Protein AF-A0A7Z9VQR7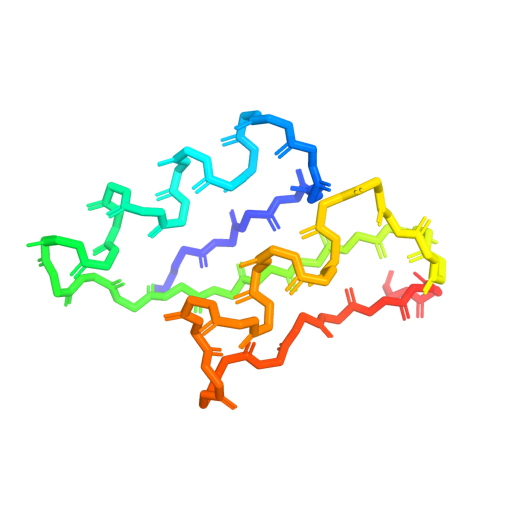-F1 (afdb_monomer_lite)

pLDDT: mean 94.93, std 4.78, range [70.12, 98.19]

Secondary structure (DSSP, 8-state):
-EEEE--SHHHHHHHHHHHHTT--EEEEESSSS-TTHHHHHHH-TT-PPEES--

Sequence (54 aa):
MKLILGLGDTGLSIARFLSKQNIAYKIADSRLQPPLLSDYVAKFPNSNPILGDW

Radius of gyration: 10.07 Å; chains: 1; bounding box: 22×20×20 Å

Structure (mmCIF, N/CA/C/O backbone):
data_AF-A0A7Z9VQR7-F1
#
_entry.id   AF-A0A7Z9VQR7-F1
#
loop_
_atom_site.group_PDB
_atom_site.id
_atom_site.type_symbol
_atom_site.label_atom_id
_atom_site.label_alt_id
_atom_site.label_comp_id
_atom_site.label_asym_id
_atom_site.label_entity_id
_atom_site.label_seq_id
_atom_site.pdbx_PDB_ins_code
_atom_site.Cartn_x
_atom_site.Cartn_y
_atom_site.Cartn_z
_atom_site.occupancy
_atom_site.B_iso_or_equiv
_atom_site.auth_seq_id
_atom_site.auth_comp_id
_atom_site.auth_asym_id
_atom_site.auth_atom_id
_atom_site.pdbx_PDB_model_num
ATOM 1 N N . MET A 1 1 ? -13.007 -8.908 4.601 1.00 80.88 1 MET A N 1
ATOM 2 C CA . MET A 1 1 ? -11.663 -8.338 4.346 1.00 80.88 1 MET A CA 1
ATOM 3 C C . MET A 1 1 ? -11.651 -7.719 2.954 1.00 80.88 1 MET A C 1
ATOM 5 O O . MET A 1 1 ? -12.290 -8.285 2.075 1.00 80.88 1 MET A O 1
ATOM 9 N N . LYS A 1 2 ? -11.018 -6.555 2.753 1.00 95.62 2 LYS A N 1
ATOM 10 C CA . LYS A 1 2 ? -10.904 -5.908 1.431 1.00 95.62 2 LYS A CA 1
ATOM 11 C C . LYS A 1 2 ? -9.507 -6.131 0.847 1.00 95.62 2 LYS A C 1
ATOM 13 O O . LYS A 1 2 ? -8.531 -6.116 1.593 1.00 95.62 2 LYS A O 1
ATOM 18 N N . LEU A 1 3 ? -9.423 -6.318 -0.466 1.00 96.31 3 LEU A N 1
ATOM 19 C CA . LEU A 1 3 ? -8.165 -6.400 -1.201 1.00 96.31 3 LEU A CA 1
ATOM 20 C C . LEU A 1 3 ? -8.051 -5.179 -2.110 1.00 96.31 3 LEU A C 1
ATOM 22 O O . LEU A 1 3 ? -8.999 -4.842 -2.817 1.00 96.31 3 LEU A O 1
ATOM 26 N N . ILE A 1 4 ? -6.901 -4.523 -2.064 1.00 97.00 4 ILE A N 1
ATOM 27 C CA . ILE A 1 4 ? -6.526 -3.446 -2.970 1.00 97.00 4 ILE A CA 1
ATOM 28 C C . ILE A 1 4 ? -5.457 -4.016 -3.899 1.00 97.00 4 ILE A C 1
ATOM 30 O O . ILE A 1 4 ? -4.421 -4.489 -3.429 1.00 97.00 4 ILE A O 1
ATOM 34 N N . LEU A 1 5 ? -5.723 -3.975 -5.201 1.00 96.81 5 LEU A N 1
ATOM 35 C CA . LEU A 1 5 ? -4.789 -4.409 -6.231 1.00 96.81 5 LEU A CA 1
ATOM 36 C C . LEU A 1 5 ? -4.132 -3.185 -6.863 1.00 96.81 5 LEU A C 1
ATOM 38 O O . LEU A 1 5 ? -4.807 -2.352 -7.465 1.00 96.81 5 LEU A O 1
ATOM 42 N N . GLY A 1 6 ? -2.818 -3.087 -6.705 1.00 96.88 6 GLY A N 1
ATOM 43 C CA . GLY A 1 6 ? -2.009 -1.969 -7.161 1.00 96.88 6 GLY A CA 1
ATOM 44 C C . GLY A 1 6 ? -1.752 -0.924 -6.072 1.00 96.88 6 GLY A C 1
ATOM 45 O O . GLY A 1 6 ? -2.661 -0.440 -5.400 1.00 96.88 6 GLY A O 1
ATOM 46 N N . LEU A 1 7 ? -0.490 -0.524 -5.953 1.00 97.50 7 LEU A N 1
ATOM 47 C CA . LEU A 1 7 ? 0.033 0.517 -5.079 1.00 97.50 7 LEU A CA 1
ATOM 48 C C . LEU A 1 7 ? 0.524 1.720 -5.906 1.00 97.50 7 LEU A C 1
ATOM 50 O O . LEU A 1 7 ? 1.701 2.073 -5.942 1.00 97.50 7 LEU A O 1
ATOM 54 N N . GLY A 1 8 ? -0.422 2.335 -6.614 1.00 96.88 8 GLY A N 1
ATOM 55 C CA . GLY A 1 8 ? -0.302 3.684 -7.180 1.00 96.88 8 GLY A CA 1
ATOM 56 C C . GLY A 1 8 ? -1.187 4.679 -6.426 1.00 96.88 8 GLY A C 1
ATOM 57 O O . GLY A 1 8 ? -1.645 4.386 -5.318 1.00 96.88 8 GLY A O 1
ATOM 58 N N . ASP A 1 9 ? -1.487 5.827 -7.033 1.00 98.06 9 ASP A N 1
ATOM 59 C CA . ASP A 1 9 ? -2.256 6.909 -6.392 1.00 98.06 9 ASP A CA 1
ATOM 60 C C . ASP A 1 9 ? -3.621 6.449 -5.871 1.00 98.06 9 ASP A C 1
ATOM 62 O O . ASP A 1 9 ? -4.004 6.722 -4.727 1.00 98.06 9 ASP A O 1
ATOM 66 N N . THR A 1 10 ? -4.347 5.689 -6.692 1.00 97.88 10 THR A N 1
ATOM 67 C CA . THR A 1 10 ? -5.652 5.133 -6.328 1.00 97.88 10 THR A CA 1
ATOM 68 C C . THR A 1 10 ? -5.529 4.130 -5.184 1.00 97.88 10 THR A C 1
ATOM 70 O O . THR A 1 10 ? -6.279 4.218 -4.213 1.00 97.88 10 THR A O 1
ATOM 73 N N . GLY A 1 11 ? -4.555 3.218 -5.250 1.00 97.44 11 GLY A N 1
ATOM 74 C CA . GLY A 1 11 ? -4.333 2.207 -4.214 1.00 97.44 11 GLY A CA 1
ATOM 75 C C . GLY A 1 11 ? -4.018 2.824 -2.853 1.00 97.44 11 GLY A C 1
ATOM 76 O O . GLY A 1 11 ? -4.649 2.483 -1.850 1.00 97.44 11 GLY A O 1
ATOM 77 N N . LEU A 1 12 ? -3.114 3.809 -2.826 1.00 97.75 12 LEU A N 1
ATOM 78 C CA . LEU A 1 12 ? -2.775 4.550 -1.611 1.00 97.75 12 LEU A CA 1
ATOM 79 C C . LEU A 1 12 ? -3.966 5.362 -1.077 1.00 97.75 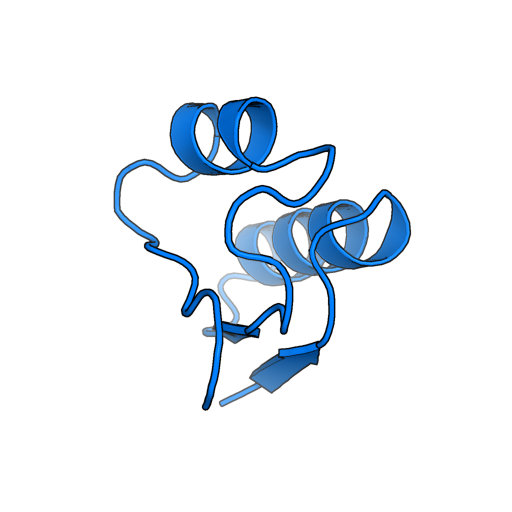12 LEU A C 1
ATOM 81 O O . LEU A 1 12 ? -4.181 5.434 0.136 1.00 97.75 12 LEU A O 1
ATOM 85 N N . SER A 1 13 ? -4.767 5.960 -1.960 1.00 98.19 13 SER A N 1
ATOM 86 C CA . SER A 1 13 ? -5.964 6.712 -1.564 1.00 98.19 13 SER A CA 1
ATOM 87 C C . SER A 1 13 ? -7.023 5.809 -0.931 1.00 98.19 13 SER A C 1
ATOM 89 O O . SER A 1 13 ? -7.569 6.152 0.121 1.00 98.19 13 SER A O 1
ATOM 91 N N . ILE A 1 14 ? -7.261 4.627 -1.509 1.00 97.94 14 ILE A N 1
ATOM 92 C CA . ILE A 1 14 ? -8.167 3.621 -0.941 1.00 97.94 14 ILE A CA 1
ATOM 93 C C . ILE A 1 14 ? -7.639 3.143 0.414 1.00 97.94 14 ILE A C 1
ATOM 95 O O . ILE A 1 14 ? -8.401 3.107 1.377 1.00 97.94 14 ILE A O 1
ATOM 99 N N . ALA A 1 15 ? -6.341 2.851 0.529 1.00 97.06 15 ALA A N 1
ATOM 100 C CA . ALA A 1 15 ? -5.725 2.440 1.789 1.00 97.06 15 ALA A CA 1
ATOM 101 C C . ALA A 1 15 ? -5.939 3.484 2.898 1.00 97.06 15 ALA A C 1
ATOM 103 O O . ALA A 1 15 ? -6.388 3.155 3.996 1.00 97.06 15 ALA A O 1
ATOM 104 N N . ARG A 1 16 ? -5.721 4.771 2.590 1.00 97.12 16 ARG A N 1
ATOM 105 C CA . ARG A 1 16 ? -6.009 5.885 3.508 1.00 97.12 16 ARG A CA 1
ATOM 106 C C . ARG A 1 16 ? -7.481 5.954 3.902 1.00 97.12 16 ARG A C 1
ATOM 108 O O . ARG A 1 16 ? -7.779 6.195 5.070 1.00 97.12 16 ARG A O 1
ATOM 115 N N . PHE A 1 17 ? -8.390 5.791 2.944 1.00 98.00 17 PHE A N 1
ATOM 116 C CA . PHE A 1 17 ? -9.827 5.818 3.202 1.00 98.00 17 PHE A CA 1
ATOM 117 C C . PHE A 1 17 ? -10.253 4.670 4.127 1.00 98.00 17 PHE A C 1
ATOM 119 O O . PHE A 1 17 ? -10.908 4.918 5.136 1.00 98.00 17 PHE A O 1
ATOM 126 N N . LEU A 1 18 ? -9.825 3.438 3.839 1.00 96.69 18 LEU A N 1
ATOM 127 C CA . LEU A 1 18 ? -10.163 2.265 4.646 1.00 96.69 18 LEU A CA 1
ATOM 128 C C . LEU A 1 18 ? -9.551 2.334 6.051 1.00 96.69 18 LEU A C 1
ATOM 130 O O . LEU A 1 18 ? -10.257 2.059 7.021 1.00 96.69 18 LEU A O 1
ATOM 134 N N . SER A 1 19 ? -8.298 2.790 6.183 1.00 95.50 19 SER A N 1
ATOM 135 C CA . SER A 1 19 ? -7.669 3.014 7.493 1.00 95.50 19 SER A CA 1
ATOM 136 C C . SER A 1 19 ? -8.458 4.010 8.349 1.00 95.50 19 SER A C 1
ATOM 138 O O . SER A 1 19 ? -8.683 3.752 9.526 1.00 95.50 19 SER A O 1
ATOM 140 N N . LYS A 1 20 ? -8.932 5.125 7.771 1.00 97.19 20 LYS A N 1
ATOM 141 C CA . LYS A 1 20 ? -9.746 6.121 8.500 1.00 97.19 20 LYS A CA 1
ATOM 142 C C . LYS A 1 20 ? -11.077 5.564 9.011 1.00 97.19 20 LYS A C 1
ATOM 144 O O . LYS A 1 20 ? -11.600 6.069 9.995 1.00 97.19 20 LYS A O 1
ATOM 149 N N . GLN A 1 21 ? -11.618 4.552 8.340 1.00 97.25 21 GLN A N 1
ATOM 150 C CA . GLN A 1 21 ? -12.875 3.894 8.704 1.00 97.25 21 GLN A CA 1
ATOM 151 C C . GLN A 1 21 ? -12.663 2.686 9.632 1.00 97.25 21 GLN A C 1
ATOM 153 O O . GLN A 1 21 ? -13.617 1.972 9.924 1.00 97.25 21 GLN A O 1
ATOM 158 N N . ASN A 1 22 ? -11.426 2.419 10.072 1.00 95.50 22 ASN A N 1
ATOM 159 C CA . ASN A 1 22 ? -11.053 1.207 10.813 1.00 95.50 22 ASN A CA 1
ATOM 160 C C . ASN A 1 22 ? -11.428 -0.097 10.078 1.00 95.50 22 ASN A C 1
ATOM 162 O O . ASN A 1 22 ? -11.721 -1.119 10.698 1.00 95.50 22 ASN A O 1
ATOM 166 N N . ILE A 1 23 ? -11.423 -0.082 8.741 1.00 95.81 23 ILE A N 1
ATOM 167 C CA . ILE A 1 23 ? -11.730 -1.260 7.927 1.00 95.81 23 ILE A CA 1
ATOM 168 C C . ILE A 1 23 ? -10.431 -1.999 7.614 1.00 95.81 23 ILE A C 1
ATOM 170 O O . ILE A 1 23 ? -9.507 -1.425 7.047 1.00 95.81 23 ILE A O 1
ATOM 174 N N . ALA A 1 24 ? -10.382 -3.297 7.917 1.00 95.19 24 ALA A N 1
ATOM 175 C CA . ALA A 1 24 ? -9.238 -4.145 7.595 1.00 95.19 24 ALA A CA 1
ATOM 176 C C . ALA A 1 24 ? -9.100 -4.406 6.082 1.00 95.19 24 ALA A C 1
ATOM 178 O O . ALA A 1 24 ? -10.061 -4.803 5.403 1.00 95.19 24 ALA A O 1
ATOM 179 N N . TYR A 1 25 ? -7.876 -4.262 5.569 1.00 95.94 25 TYR A N 1
ATOM 180 C CA . TYR A 1 25 ? -7.535 -4.501 4.168 1.00 95.94 25 TYR A CA 1
ATOM 181 C C . TYR A 1 25 ? -6.138 -5.109 3.992 1.00 95.94 25 TYR A C 1
ATOM 183 O O . TYR A 1 25 ? -5.321 -5.123 4.913 1.00 95.94 25 TYR A O 1
ATOM 191 N N . LYS A 1 26 ? -5.880 -5.605 2.781 1.00 96.00 26 LYS A N 1
ATOM 192 C CA . LYS A 1 26 ? -4.561 -6.005 2.281 1.00 96.00 26 LYS A CA 1
ATOM 193 C C . LYS A 1 26 ? -4.278 -5.301 0.957 1.00 96.00 26 LYS A C 1
ATOM 195 O O . LYS A 1 26 ? -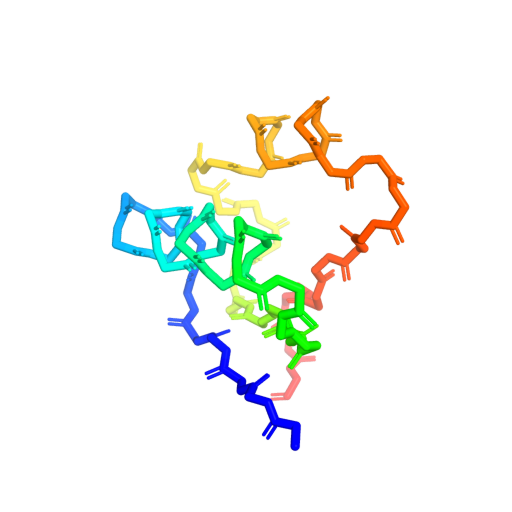5.214 -4.983 0.221 1.00 96.00 26 LYS A O 1
ATOM 200 N N . ILE A 1 27 ? -3.001 -5.070 0.671 1.00 95.94 27 ILE A N 1
ATOM 201 C CA . ILE A 1 27 ? -2.517 -4.567 -0.618 1.00 95.94 27 ILE A CA 1
ATOM 202 C C . ILE A 1 27 ? -1.694 -5.662 -1.283 1.00 95.94 27 ILE A C 1
ATOM 204 O O . ILE A 1 27 ? -0.851 -6.272 -0.623 1.00 95.94 27 ILE A O 1
ATOM 208 N N . ALA A 1 28 ? -1.923 -5.860 -2.576 1.00 96.88 28 ALA A N 1
ATOM 209 C CA . ALA A 1 28 ? -1.051 -6.633 -3.444 1.00 96.88 28 ALA A CA 1
ATOM 210 C C . ALA A 1 28 ? -0.707 -5.812 -4.694 1.00 96.88 28 ALA A C 1
ATOM 212 O O . ALA A 1 28 ? -1.564 -5.110 -5.231 1.00 96.88 28 ALA A O 1
ATOM 213 N N . ASP A 1 29 ? 0.538 -5.869 -5.150 1.00 97.19 29 ASP A N 1
ATOM 214 C CA . ASP A 1 29 ? 0.998 -5.238 -6.388 1.00 97.19 29 ASP A CA 1
ATOM 215 C C . ASP A 1 29 ? 1.935 -6.198 -7.118 1.00 97.19 29 ASP A C 1
ATOM 217 O O . ASP A 1 29 ? 2.795 -6.811 -6.494 1.00 97.19 29 ASP A O 1
ATOM 221 N N . SER A 1 30 ? 1.754 -6.395 -8.423 1.00 96.38 30 SER A N 1
ATOM 222 C CA . SER A 1 30 ? 2.591 -7.329 -9.191 1.00 96.38 30 SER A CA 1
ATOM 223 C C . SER A 1 30 ? 4.036 -6.844 -9.352 1.00 96.38 30 SER A C 1
ATOM 225 O O . SER A 1 30 ? 4.931 -7.605 -9.706 1.00 96.38 30 SER A O 1
ATOM 227 N N . ARG A 1 31 ? 4.299 -5.560 -9.090 1.00 95.88 31 ARG A N 1
ATOM 228 C CA . ARG A 1 31 ? 5.638 -4.975 -9.150 1.00 95.88 31 ARG A CA 1
ATOM 229 C C . ARG A 1 31 ? 6.369 -5.225 -7.838 1.00 95.88 31 ARG A C 1
ATOM 231 O O . ARG A 1 31 ? 5.817 -5.027 -6.762 1.00 95.88 31 ARG A O 1
ATOM 238 N N . LEU A 1 32 ? 7.661 -5.535 -7.930 1.00 95.94 32 LEU A N 1
ATOM 239 C CA . LEU A 1 32 ? 8.556 -5.567 -6.766 1.00 95.94 32 LEU A CA 1
ATOM 240 C C . LEU A 1 32 ? 8.778 -4.173 -6.156 1.00 95.94 32 LEU A C 1
ATOM 242 O O . LEU A 1 32 ? 9.064 -4.055 -4.969 1.00 95.94 32 LEU A O 1
ATOM 246 N N . GLN A 1 33 ? 8.657 -3.116 -6.965 1.00 96.12 33 GLN A N 1
ATOM 247 C CA . GLN A 1 33 ? 8.827 -1.721 -6.548 1.00 96.12 33 GLN A CA 1
ATOM 248 C C 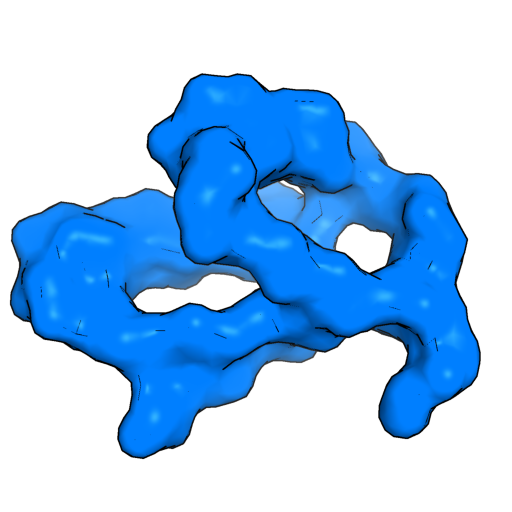. GLN A 1 33 ? 7.723 -0.847 -7.163 1.00 96.12 33 GLN A C 1
ATOM 250 O O . GLN A 1 33 ? 7.929 -0.217 -8.203 1.00 96.12 33 GLN A O 1
ATOM 255 N N . PRO A 1 34 ? 6.515 -0.830 -6.578 1.00 96.75 34 PRO A N 1
ATOM 256 C CA . PRO A 1 34 ? 5.471 0.084 -7.010 1.00 96.75 34 PRO A CA 1
ATOM 257 C C . PRO A 1 34 ? 5.803 1.535 -6.614 1.00 96.75 34 PRO A C 1
ATOM 259 O O . PRO A 1 34 ? 6.501 1.764 -5.623 1.00 96.75 34 PRO A O 1
ATOM 262 N N . PRO A 1 35 ? 5.280 2.530 -7.352 1.00 96.69 35 PRO A N 1
ATOM 263 C CA . PRO A 1 35 ? 5.723 3.924 -7.260 1.00 96.69 35 PRO A CA 1
ATOM 264 C C . PRO A 1 35 ? 5.524 4.559 -5.878 1.00 96.69 35 PRO A C 1
ATOM 266 O O . PRO A 1 35 ? 6.281 5.450 -5.514 1.00 96.69 35 PRO A O 1
ATOM 269 N N . LEU A 1 36 ? 4.538 4.099 -5.098 1.00 97.50 36 LEU A N 1
ATOM 270 C CA . LEU A 1 36 ? 4.208 4.663 -3.783 1.00 97.50 36 LEU A CA 1
ATOM 271 C C . LEU A 1 36 ? 4.541 3.724 -2.613 1.00 97.50 36 LEU A C 1
ATOM 273 O O . LEU A 1 36 ? 3.965 3.856 -1.532 1.00 97.50 36 LEU A O 1
ATOM 277 N N . LEU A 1 37 ? 5.457 2.769 -2.808 1.00 96.50 37 LEU A N 1
ATOM 278 C CA . LEU A 1 37 ? 5.858 1.830 -1.755 1.00 96.50 37 LEU A CA 1
ATOM 279 C C . LEU A 1 37 ? 6.387 2.548 -0.507 1.00 96.50 37 LEU A C 1
ATOM 281 O O . LEU A 1 37 ? 5.907 2.297 0.598 1.00 96.50 37 LEU A O 1
ATOM 285 N N . SER A 1 38 ? 7.345 3.459 -0.684 1.00 95.62 38 SER A N 1
ATOM 286 C CA . SER A 1 38 ? 7.976 4.191 0.420 1.00 95.62 38 SER A CA 1
ATOM 287 C C . SER A 1 38 ? 6.959 5.018 1.210 1.00 95.62 38 SER A C 1
ATOM 289 O O . SER A 1 38 ? 6.930 4.958 2.439 1.00 95.62 38 SER A O 1
ATOM 291 N N . ASP A 1 39 ? 6.066 5.723 0.510 1.00 96.69 39 ASP A N 1
ATOM 292 C CA . ASP A 1 39 ? 5.006 6.530 1.121 1.00 96.69 39 ASP A CA 1
ATOM 293 C C . ASP A 1 39 ? 4.015 5.677 1.914 1.00 96.69 39 ASP A C 1
ATOM 295 O O . ASP A 1 39 ? 3.544 6.076 2.985 1.00 96.69 39 ASP A O 1
ATOM 299 N N . TYR A 1 40 ? 3.686 4.496 1.388 1.00 96.75 40 TYR A N 1
ATOM 300 C CA . TYR A 1 40 ? 2.803 3.550 2.049 1.00 96.75 40 TYR A CA 1
ATOM 301 C C . TYR A 1 40 ? 3.427 2.997 3.331 1.00 96.75 40 TYR A C 1
ATOM 303 O O . TYR A 1 40 ? 2.793 3.074 4.382 1.00 96.75 40 TYR A O 1
ATOM 311 N N . VAL A 1 41 ? 4.673 2.519 3.274 1.00 95.06 41 VAL A N 1
ATOM 312 C CA . VAL A 1 41 ? 5.390 1.973 4.440 1.00 95.06 41 VAL A CA 1
ATOM 313 C C . VAL A 1 41 ? 5.590 3.042 5.516 1.00 95.06 41 VAL A C 1
ATOM 315 O O . VAL A 1 41 ? 5.373 2.771 6.695 1.00 95.06 41 V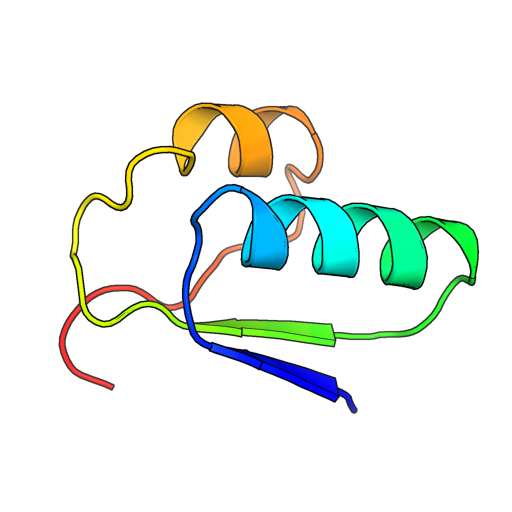AL A O 1
ATOM 318 N N . ALA A 1 42 ? 5.909 4.282 5.130 1.00 95.69 42 ALA A N 1
ATOM 319 C CA . ALA A 1 42 ? 6.041 5.394 6.072 1.00 95.69 42 ALA A CA 1
ATOM 320 C C . ALA A 1 42 ? 4.718 5.734 6.786 1.00 95.69 42 ALA A C 1
ATOM 322 O O . ALA A 1 42 ? 4.716 6.072 7.969 1.00 95.69 42 ALA A O 1
ATOM 323 N N . LYS A 1 43 ? 3.579 5.650 6.083 1.00 95.19 43 LYS A N 1
ATOM 324 C CA . LYS A 1 43 ? 2.249 5.927 6.659 1.00 95.19 43 LYS A CA 1
ATOM 325 C C . LYS A 1 43 ? 1.665 4.751 7.437 1.00 95.19 43 LYS A C 1
ATOM 327 O O . LYS A 1 43 ? 0.887 4.974 8.364 1.00 95.19 43 LYS A O 1
ATOM 332 N N . PHE A 1 44 ? 1.987 3.525 7.043 1.00 94.38 44 PHE A N 1
ATOM 333 C CA . PHE A 1 44 ? 1.397 2.302 7.577 1.00 94.38 44 PHE A CA 1
ATOM 334 C C . PHE A 1 44 ? 2.495 1.279 7.916 1.00 94.38 44 PHE A C 1
ATOM 336 O O . PHE A 1 44 ? 2.542 0.212 7.308 1.00 94.38 44 PHE A O 1
ATOM 343 N N . PRO A 1 45 ? 3.351 1.553 8.919 1.00 89.94 45 PRO A N 1
ATOM 344 C CA . PRO A 1 45 ? 4.527 0.726 9.219 1.00 89.94 45 PRO A CA 1
ATOM 345 C C . PRO A 1 45 ? 4.189 -0.716 9.628 1.00 89.94 45 PRO A C 1
ATOM 347 O O . PRO A 1 45 ? 5.020 -1.606 9.502 1.00 89.94 45 PRO A O 1
ATOM 350 N N . ASN A 1 46 ? 2.957 -0.964 10.083 1.00 87.81 46 ASN A N 1
ATOM 351 C CA . ASN A 1 46 ? 2.480 -2.292 10.483 1.00 87.81 46 ASN A CA 1
ATOM 352 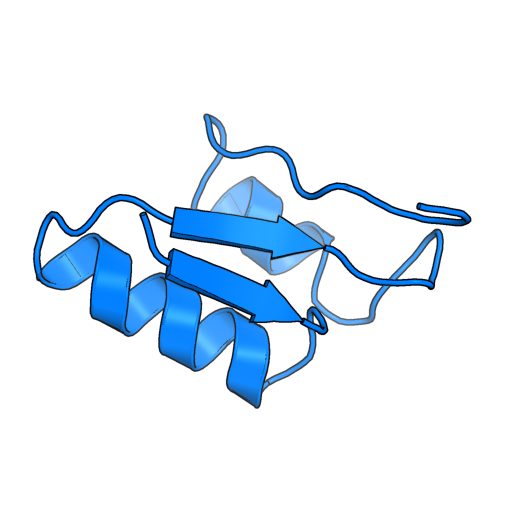C C . ASN A 1 46 ? 1.717 -3.028 9.367 1.00 87.81 46 ASN A C 1
ATOM 354 O O . ASN A 1 46 ? 1.147 -4.092 9.608 1.00 87.81 46 ASN A O 1
ATOM 358 N N . SER A 1 47 ? 1.646 -2.458 8.162 1.00 88.31 47 SER A N 1
ATOM 359 C CA . SER A 1 47 ? 0.921 -3.033 7.033 1.00 88.31 47 SER A CA 1
ATOM 360 C C . SER A 1 47 ? 1.867 -3.249 5.862 1.00 88.31 47 SER A C 1
ATOM 362 O O . SER A 1 47 ? 2.172 -2.322 5.120 1.00 88.31 47 SER A O 1
ATOM 364 N N . ASN A 1 48 ? 2.314 -4.492 5.682 1.00 89.75 48 ASN A N 1
ATOM 365 C CA . ASN A 1 48 ? 3.211 -4.849 4.587 1.00 89.75 48 ASN A CA 1
ATOM 366 C C . ASN A 1 48 ? 2.408 -5.253 3.337 1.00 89.75 48 ASN A C 1
ATOM 368 O O . ASN A 1 48 ? 1.536 -6.127 3.444 1.00 89.75 48 ASN A O 1
ATOM 372 N N . PRO A 1 49 ? 2.678 -4.644 2.167 1.00 95.06 49 PRO A N 1
ATOM 373 C CA . PRO A 1 49 ? 2.069 -5.057 0.910 1.00 95.06 49 PRO A CA 1
ATOM 374 C C . PRO A 1 49 ? 2.696 -6.364 0.405 1.00 95.06 49 PRO A C 1
ATOM 376 O O . PRO A 1 49 ? 3.870 -6.638 0.652 1.00 95.06 49 PRO A O 1
ATOM 379 N N . ILE A 1 50 ? 1.913 -7.160 -0.320 1.00 96.31 50 ILE A N 1
ATOM 380 C CA . ILE A 1 50 ? 2.409 -8.317 -1.074 1.00 96.31 50 ILE A CA 1
ATOM 381 C C . ILE A 1 50 ? 2.916 -7.795 -2.422 1.00 96.31 50 ILE A C 1
ATOM 383 O O . ILE A 1 50 ? 2.182 -7.087 -3.110 1.00 96.31 50 ILE A O 1
ATOM 387 N N . LEU A 1 51 ? 4.165 -8.098 -2.775 1.00 96.44 51 LEU A N 1
ATOM 388 C CA . LEU A 1 51 ? 4.834 -7.563 -3.963 1.00 96.44 51 LEU A CA 1
ATOM 389 C C . LEU A 1 51 ? 5.390 -8.695 -4.830 1.00 96.44 51 LEU A C 1
ATOM 391 O O . LEU A 1 51 ? 5.871 -9.690 -4.291 1.00 96.44 51 LEU A O 1
ATOM 395 N N . GLY A 1 52 ? 5.400 -8.497 -6.148 1.00 94.88 52 GLY A N 1
ATOM 396 C CA . GLY A 1 52 ? 5.943 -9.463 -7.109 1.00 94.88 52 GLY A CA 1
ATOM 397 C C . GLY A 1 52 ? 4.901 -10.476 -7.576 1.00 94.88 52 GLY A C 1
ATOM 398 O O . GLY A 1 52 ? 3.729 -10.136 -7.698 1.00 94.88 52 GLY A O 1
ATOM 399 N N . ASP A 1 53 ? 5.326 -11.707 -7.844 1.00 83.94 53 ASP A N 1
ATOM 400 C CA . ASP A 1 53 ? 4.419 -12.767 -8.286 1.00 83.94 53 ASP A CA 1
ATOM 401 C C . ASP A 1 53 ? 3.598 -13.292 -7.093 1.00 83.94 53 ASP A C 1
ATOM 403 O O . ASP A 1 53 ? 4.151 -13.859 -6.145 1.00 83.94 53 ASP A O 1
ATOM 407 N N . TRP A 1 54 ? 2.281 -13.067 -7.136 1.00 70.12 54 TRP A N 1
ATOM 408 C CA . TRP A 1 54 ? 1.286 -13.510 -6.150 1.00 70.12 54 TRP A CA 1
ATOM 409 C C . TRP A 1 54 ? 0.018 -14.039 -6.816 1.00 70.12 54 TRP A C 1
ATOM 411 O O . TRP A 1 54 ? -0.267 -13.649 -7.971 1.00 70.12 54 TRP A O 1
#

Foldseek 3Di:
DEEQEADDPVSVVVVVVCVVVVHDYAYEYQAPDGPCQVVCCVVCVPHDHHYHDD